Protein AF-B5XR33-F1 (afdb_monomer_lite)

Organism: Klebsiella variicola (strain 342) (NCBI:txid507522)

Sequence (149 aa):
MGYIPRFIFINSTFRSNNERHEVGLMFKDNDLNKLYVKLSRETSEDKLVWKIVLSKAISALTEANEDRIGAVYTCDYKGKKLVIYLRKYKHFFDDVEWAWTEEPQLAIVTDNYEVLWKSRYCDSTLINLYEIVSRQGSGFNDLIDDLIP

Structure (mmCIF, N/CA/C/O backbone):
data_AF-B5XR33-F1
#
_entry.id   AF-B5XR33-F1
#
loop_
_atom_site.group_PDB
_atom_site.id
_atom_site.type_symbol
_atom_site.label_atom_id
_atom_site.label_alt_id
_atom_site.label_comp_id
_atom_site.label_asym_id
_atom_site.label_entity_id
_atom_site.label_seq_id
_atom_site.pdbx_PDB_ins_code
_atom_site.Cartn_x
_atom_site.Cartn_y
_atom_site.Cartn_z
_atom_site.occupancy
_atom_site.B_iso_or_equiv
_atom_site.auth_seq_id
_atom_site.auth_comp_id
_atom_site.auth_asym_id
_atom_site.auth_atom_id
_atom_site.pdbx_PDB_model_num
ATOM 1 N N . MET A 1 1 ? -16.515 48.666 -59.827 1.00 38.91 1 MET A N 1
ATOM 2 C CA . MET A 1 1 ? -15.968 47.335 -60.181 1.00 38.91 1 MET A CA 1
ATOM 3 C C . MET A 1 1 ? -14.473 47.393 -59.911 1.00 38.91 1 MET A C 1
ATOM 5 O O . MET A 1 1 ? -13.832 48.221 -60.526 1.00 38.91 1 MET A O 1
ATOM 9 N N . GLY A 1 2 ? -13.852 46.687 -58.974 1.00 39.47 2 GLY A N 1
ATOM 10 C CA . GLY A 1 2 ? -14.292 45.693 -58.002 1.00 39.47 2 GLY A CA 1
ATOM 11 C C . GLY A 1 2 ? -13.238 45.640 -56.884 1.00 39.47 2 GLY A C 1
ATOM 12 O O . GLY A 1 2 ? -12.055 45.864 -57.132 1.00 39.47 2 GLY A O 1
ATOM 13 N N . TYR A 1 3 ? -13.691 45.411 -55.655 1.00 36.97 3 TYR A N 1
ATOM 14 C CA . TYR A 1 3 ? -12.846 45.160 -54.490 1.00 36.97 3 TYR A CA 1
ATOM 15 C C . TYR A 1 3 ? -12.217 43.763 -54.597 1.00 36.97 3 TYR A C 1
ATOM 17 O O . TYR A 1 3 ? -12.935 42.792 -54.818 1.00 36.97 3 TYR A O 1
ATOM 25 N N . ILE A 1 4 ? -10.906 43.654 -54.365 1.00 41.59 4 ILE A N 1
ATOM 26 C CA . ILE A 1 4 ? -10.245 42.394 -53.994 1.00 41.59 4 ILE A CA 1
ATOM 27 C C . ILE A 1 4 ? -9.352 42.696 -52.782 1.00 41.59 4 ILE A C 1
ATOM 29 O O . ILE A 1 4 ? -8.279 43.279 -52.953 1.00 41.59 4 ILE A O 1
ATOM 33 N N . PRO A 1 5 ? -9.757 42.354 -51.548 1.00 42.28 5 PRO A N 1
ATOM 34 C CA . PRO A 1 5 ? -8.840 42.356 -50.422 1.00 42.28 5 PRO A CA 1
ATOM 35 C C . PRO A 1 5 ? -7.940 41.115 -50.479 1.00 42.28 5 PRO A C 1
ATOM 37 O O . PRO A 1 5 ? -8.387 40.010 -50.788 1.00 42.28 5 PRO A O 1
ATOM 40 N N . ARG A 1 6 ? -6.656 41.315 -50.160 1.00 37.94 6 ARG A N 1
ATOM 41 C CA . ARG A 1 6 ? -5.666 40.254 -49.942 1.00 37.94 6 ARG A CA 1
ATOM 42 C C . ARG A 1 6 ? -6.181 39.258 -48.900 1.00 37.94 6 ARG A C 1
ATOM 44 O O . ARG A 1 6 ? -6.554 39.653 -47.798 1.00 37.94 6 ARG A O 1
ATOM 51 N N . PHE A 1 7 ? -6.125 37.975 -49.242 1.00 35.56 7 PHE A N 1
ATOM 52 C CA . PHE A 1 7 ? -6.298 36.872 -48.307 1.00 35.56 7 PHE A CA 1
ATOM 53 C C . PHE A 1 7 ? -5.247 36.963 -47.193 1.00 35.56 7 PHE A C 1
ATOM 55 O O . PHE A 1 7 ? -4.054 36.780 -47.431 1.00 35.56 7 PHE A O 1
ATOM 62 N N . ILE A 1 8 ? -5.703 37.222 -45.970 1.00 38.06 8 ILE A N 1
ATOM 63 C CA . ILE A 1 8 ? -4.999 36.795 -44.765 1.00 38.06 8 ILE A CA 1
ATOM 64 C C . ILE A 1 8 ? -5.288 35.298 -44.648 1.00 38.06 8 ILE A C 1
ATOM 66 O O . ILE A 1 8 ? -6.424 34.904 -44.387 1.00 38.06 8 ILE A O 1
ATOM 70 N N . PHE A 1 9 ? -4.279 34.456 -44.871 1.00 32.78 9 PHE A N 1
ATOM 71 C CA . PHE A 1 9 ? -4.344 33.059 -44.452 1.00 32.78 9 PHE A CA 1
ATOM 72 C C . PHE A 1 9 ? -4.312 33.031 -42.923 1.00 32.78 9 PHE A C 1
ATOM 74 O O . PHE A 1 9 ? -3.252 33.087 -42.304 1.00 32.78 9 PHE A O 1
ATOM 81 N N . ILE A 1 10 ? -5.488 32.960 -42.305 1.00 38.53 10 ILE A N 1
ATOM 82 C CA . ILE A 1 10 ? -5.599 32.446 -40.946 1.00 38.53 10 ILE A CA 1
ATOM 83 C C . ILE A 1 10 ? -5.482 30.931 -41.103 1.00 38.53 10 ILE A C 1
ATOM 85 O O . ILE A 1 10 ? -6.425 30.278 -41.544 1.00 38.53 10 ILE A O 1
ATOM 89 N N . ASN A 1 11 ? -4.309 30.376 -40.794 1.00 31.42 11 ASN A N 1
ATOM 90 C CA . ASN A 1 11 ? -4.162 28.939 -40.589 1.00 31.42 11 ASN A CA 1
ATOM 91 C C . ASN A 1 11 ? -4.978 28.566 -39.346 1.00 31.42 11 ASN A C 1
ATOM 93 O O . ASN A 1 11 ? -4.490 28.585 -38.217 1.00 31.42 11 ASN A O 1
ATOM 97 N N . SER A 1 12 ? -6.259 28.276 -39.551 1.00 46.56 12 SER A N 1
ATOM 98 C CA . SER A 1 12 ? -7.038 27.496 -38.608 1.00 46.56 12 SER A CA 1
ATOM 99 C C . SER A 1 12 ? -6.586 26.040 -38.670 1.00 46.56 12 SER A C 1
ATOM 101 O O . SER A 1 12 ? -6.182 25.548 -39.721 1.00 46.56 12 SER A O 1
ATOM 103 N N . THR A 1 13 ? -6.763 25.352 -37.545 1.00 48.19 13 THR A N 1
ATOM 104 C CA . THR A 1 13 ? -6.743 23.891 -37.368 1.00 48.19 13 THR A CA 1
ATOM 105 C C . THR A 1 13 ? -5.383 23.197 -37.302 1.00 48.19 13 THR A C 1
ATOM 107 O O . THR A 1 13 ? -4.997 22.495 -38.221 1.00 48.19 13 THR A O 1
ATOM 110 N N . PHE A 1 14 ? -4.731 23.276 -36.133 1.00 41.75 14 PHE A N 1
ATOM 111 C CA . PHE A 1 14 ? -4.048 22.118 -35.523 1.00 41.75 14 PHE A CA 1
ATOM 112 C C . PHE A 1 14 ? -3.835 22.311 -34.005 1.00 41.75 14 PHE A C 1
ATOM 114 O O . PHE A 1 14 ? -2.729 22.243 -33.484 1.00 41.75 14 PHE A O 1
ATOM 121 N N . ARG A 1 15 ? -4.902 22.614 -33.256 1.00 44.19 15 ARG A N 1
ATOM 122 C CA . ARG A 1 15 ? -4.853 22.651 -31.782 1.00 44.19 15 ARG A CA 1
ATOM 123 C C . ARG A 1 15 ? -6.246 22.373 -31.217 1.00 44.19 15 ARG A C 1
ATOM 125 O O . ARG A 1 15 ? -7.028 23.290 -31.027 1.00 44.19 15 ARG A O 1
ATOM 132 N N . SER A 1 16 ? -6.619 21.100 -31.081 1.00 44.44 16 SER A N 1
ATOM 133 C CA . SER A 1 16 ? -7.842 20.731 -30.333 1.00 44.44 16 SER A CA 1
ATOM 134 C C . SER A 1 16 ? -7.924 19.263 -29.889 1.00 44.44 16 SER A C 1
ATOM 136 O O . SER A 1 16 ? -8.833 18.944 -29.125 1.00 44.44 16 SER A O 1
ATOM 138 N N . ASN A 1 17 ? -7.031 18.362 -30.321 1.00 40.44 17 ASN A N 1
ATOM 139 C CA . ASN A 1 17 ? -7.144 16.943 -29.939 1.00 40.44 17 ASN A CA 1
ATOM 140 C C . ASN A 1 17 ? -6.206 16.491 -28.812 1.00 40.44 17 ASN A C 1
ATOM 142 O O . ASN A 1 17 ? -6.520 15.495 -28.169 1.00 40.44 17 ASN A O 1
ATOM 146 N N . ASN A 1 18 ? -5.121 17.217 -28.515 1.00 44.62 18 ASN A N 1
ATOM 147 C CA . ASN A 1 18 ? -4.209 16.817 -27.432 1.00 44.62 18 ASN A CA 1
ATOM 148 C C . ASN A 1 18 ? -4.677 17.309 -26.051 1.00 44.62 18 ASN A C 1
ATOM 150 O O . ASN A 1 18 ? -4.622 16.574 -25.072 1.00 44.62 18 ASN A O 1
ATOM 154 N N . GLU A 1 19 ? -5.262 18.508 -25.992 1.00 44.50 19 GLU A N 1
ATOM 155 C CA . GLU A 1 19 ? -5.700 19.117 -24.730 1.00 44.50 19 GLU A CA 1
ATOM 156 C C . GLU A 1 19 ? -6.875 18.355 -24.093 1.00 44.50 19 GLU A C 1
ATOM 158 O O . GLU A 1 19 ? -6.948 18.244 -22.880 1.00 44.50 19 GLU A O 1
ATOM 163 N N . ARG A 1 20 ? -7.777 17.742 -24.875 1.00 46.94 20 ARG A N 1
ATOM 164 C CA . ARG A 1 20 ? -8.912 16.982 -24.305 1.00 46.94 20 ARG A CA 1
ATOM 165 C C . ARG A 1 20 ? -8.501 15.637 -23.697 1.00 46.94 20 ARG A C 1
ATOM 167 O O . ARG A 1 20 ? -9.152 15.183 -22.758 1.00 46.94 20 ARG A O 1
ATOM 174 N N . HIS A 1 21 ? -7.440 15.011 -24.210 1.00 46.38 21 HIS A N 1
ATOM 175 C CA . HIS A 1 21 ? -6.899 13.766 -23.657 1.00 46.38 21 HIS A CA 1
ATOM 176 C C . HIS A 1 21 ? -6.085 14.019 -22.385 1.00 46.38 21 HIS A C 1
ATOM 178 O O . HIS A 1 21 ? -6.267 13.297 -21.406 1.00 46.38 21 HIS A O 1
ATOM 184 N N . GLU A 1 22 ? -5.261 15.069 -22.368 1.00 46.03 22 GLU A N 1
ATOM 185 C CA . GLU A 1 22 ? -4.514 15.487 -21.176 1.00 46.03 22 GLU A CA 1
ATOM 186 C C . GLU A 1 22 ? -5.453 15.961 -20.067 1.00 46.03 22 GLU A C 1
ATOM 188 O O . GLU A 1 22 ? -5.346 15.499 -18.938 1.00 46.03 22 GLU A O 1
ATOM 193 N N . VAL A 1 23 ? -6.451 16.787 -20.389 1.00 49.53 23 VAL A N 1
ATOM 194 C CA . VAL A 1 23 ? -7.435 17.276 -19.415 1.00 49.53 23 VAL A CA 1
ATOM 195 C C . VAL A 1 23 ? -8.267 16.122 -18.831 1.00 49.53 23 VAL A C 1
ATOM 197 O O . VAL A 1 23 ? -8.519 16.094 -17.629 1.00 49.53 23 VAL A O 1
ATOM 200 N N . GLY A 1 24 ? -8.636 15.116 -19.634 1.00 43.09 24 GLY A N 1
ATOM 201 C CA . GLY A 1 24 ? -9.353 13.923 -19.163 1.00 43.09 24 GLY A CA 1
ATOM 202 C C . GLY A 1 24 ? -8.534 12.990 -18.256 1.00 43.09 24 GLY A C 1
ATOM 203 O O . GLY A 1 24 ? -9.106 12.351 -17.370 1.00 43.09 24 GLY A O 1
ATOM 204 N N . LEU A 1 25 ? -7.212 12.918 -18.447 1.00 51.59 25 LEU A N 1
ATOM 205 C CA . LEU A 1 25 ? -6.289 12.221 -17.540 1.00 51.59 25 LEU A CA 1
ATOM 206 C C . LEU A 1 25 ? -6.076 13.033 -16.252 1.00 51.59 25 LEU A C 1
ATOM 208 O O . LEU A 1 25 ? -6.243 12.502 -15.158 1.00 51.59 25 LEU A O 1
ATOM 212 N N . MET A 1 26 ? -5.886 14.347 -16.384 1.00 46.78 26 MET A N 1
ATOM 213 C CA . MET A 1 26 ? -5.680 15.286 -15.278 1.00 46.78 26 MET A CA 1
ATOM 214 C C . MET A 1 26 ? -6.890 15.372 -14.324 1.00 46.78 26 MET A C 1
ATOM 216 O O . MET A 1 26 ? -6.718 15.528 -13.114 1.00 46.78 26 MET A O 1
ATOM 220 N N . PHE A 1 27 ? -8.121 15.211 -14.833 1.00 44.94 27 PHE A N 1
ATOM 221 C CA . PHE A 1 27 ? -9.326 15.100 -13.997 1.00 44.94 27 PHE A CA 1
ATOM 222 C C . PHE A 1 27 ? -9.362 13.802 -13.169 1.00 44.94 27 PHE A C 1
ATOM 224 O O . PHE A 1 27 ? -9.789 13.837 -12.017 1.00 44.94 27 PHE A O 1
ATOM 231 N N . LYS A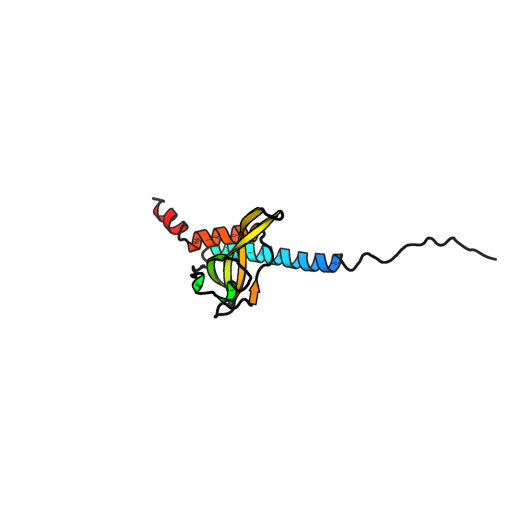 1 28 ? -8.874 12.674 -13.708 1.00 56.28 28 LYS A N 1
ATOM 232 C CA . LYS A 1 28 ? -8.808 11.391 -12.981 1.00 56.28 28 LYS A CA 1
ATOM 233 C C . LYS A 1 28 ? -7.669 11.340 -11.967 1.00 56.28 28 LYS A C 1
ATOM 235 O O . LYS A 1 28 ? -7.858 10.758 -10.903 1.00 56.28 28 LYS A O 1
ATOM 240 N N . ASP A 1 29 ? -6.535 11.973 -12.253 1.00 57.47 29 ASP A N 1
ATOM 241 C CA . ASP A 1 29 ? -5.392 12.010 -11.333 1.00 57.47 29 ASP A CA 1
ATOM 242 C C . ASP A 1 29 ? -5.720 12.805 -10.059 1.00 57.47 29 ASP A C 1
ATOM 244 O O . ASP A 1 29 ? -5.376 12.397 -8.949 1.00 57.47 29 ASP A O 1
ATOM 248 N N . ASN A 1 30 ? -6.489 13.893 -10.181 1.00 65.56 30 ASN A N 1
ATOM 249 C CA . ASN A 1 30 ? -6.963 14.645 -9.017 1.00 65.56 30 ASN A CA 1
ATOM 250 C C . ASN A 1 30 ? -7.967 13.837 -8.170 1.00 65.56 30 ASN A C 1
ATOM 252 O O . ASN A 1 30 ? -7.969 13.917 -6.942 1.00 65.56 30 ASN A O 1
ATOM 256 N N . ASP A 1 31 ? -8.809 13.021 -8.805 1.00 79.75 31 ASP A N 1
ATOM 257 C CA . ASP A 1 31 ? -9.761 12.165 -8.093 1.00 79.75 31 ASP A CA 1
ATOM 258 C C . ASP A 1 31 ? -9.090 10.944 -7.440 1.00 79.75 31 ASP A C 1
ATOM 260 O O . ASP A 1 31 ? -9.507 10.525 -6.357 1.00 79.75 31 ASP A O 1
ATOM 264 N N . LEU A 1 32 ? -8.005 10.429 -8.028 1.00 80.94 32 LEU A N 1
ATOM 265 C CA . LEU A 1 32 ? -7.138 9.425 -7.402 1.00 80.94 32 LEU A CA 1
ATOM 266 C C . LEU A 1 32 ? -6.400 9.990 -6.187 1.00 80.94 32 LEU A C 1
ATOM 268 O O . LEU A 1 32 ? -6.421 9.368 -5.128 1.00 80.94 32 LEU A O 1
ATOM 272 N N . ASN A 1 33 ? -5.849 11.200 -6.285 1.00 83.25 33 ASN A N 1
ATOM 273 C CA . ASN A 1 33 ? -5.231 11.866 -5.138 1.00 83.25 33 ASN A CA 1
ATOM 274 C C . ASN A 1 33 ? -6.224 12.054 -3.985 1.00 83.25 33 ASN A C 1
ATOM 276 O O . ASN A 1 33 ? -5.907 11.753 -2.835 1.00 83.25 33 ASN A O 1
ATOM 280 N N . LYS A 1 34 ? -7.465 12.470 -4.274 1.00 85.62 34 LYS A N 1
ATOM 281 C CA . LYS A 1 34 ? -8.525 12.549 -3.252 1.00 85.62 34 LYS A CA 1
ATOM 282 C C . LYS A 1 34 ? -8.824 11.189 -2.625 1.00 85.62 34 LYS A C 1
ATOM 284 O O . LYS A 1 34 ? -9.080 11.127 -1.422 1.00 85.62 34 LYS A O 1
ATOM 289 N N . LEU A 1 35 ? -8.810 10.115 -3.417 1.00 85.25 35 LEU A N 1
ATOM 290 C CA . LEU A 1 35 ? -8.981 8.758 -2.904 1.00 85.25 35 LEU A CA 1
ATOM 291 C C . LEU A 1 35 ? -7.836 8.389 -1.955 1.00 85.25 35 LEU A C 1
ATOM 293 O O . LEU A 1 35 ? -8.115 7.941 -0.848 1.00 85.25 35 LEU A O 1
ATOM 297 N N . TYR A 1 36 ? -6.581 8.625 -2.341 1.00 88.00 36 TYR A N 1
ATOM 298 C CA . TYR A 1 36 ? -5.421 8.327 -1.499 1.00 88.00 36 TYR A CA 1
ATOM 299 C C . TYR A 1 36 ? -5.450 9.117 -0.192 1.00 88.00 36 TYR A C 1
ATOM 301 O O . TYR A 1 36 ? -5.375 8.507 0.868 1.00 88.00 36 TYR A O 1
ATOM 309 N N . VAL A 1 37 ? -5.682 10.435 -0.240 1.00 87.25 37 VAL A N 1
ATOM 310 C CA . VAL A 1 37 ? -5.819 11.272 0.968 1.00 87.25 37 VAL A CA 1
ATOM 311 C C . VAL A 1 37 ? -6.922 10.744 1.883 1.00 87.25 37 VAL A C 1
ATOM 313 O O . VAL A 1 37 ? -6.761 10.693 3.104 1.00 87.25 37 VAL A O 1
ATOM 316 N N . LYS A 1 38 ? -8.055 10.333 1.308 1.00 89.25 38 LYS A N 1
ATOM 317 C CA . LYS A 1 38 ? -9.167 9.791 2.084 1.00 89.25 38 LYS A CA 1
ATOM 318 C C . LYS A 1 38 ? -8.815 8.457 2.740 1.00 89.25 38 LYS A C 1
ATOM 320 O O . LYS A 1 38 ? -9.098 8.296 3.924 1.00 89.25 38 LYS A O 1
ATOM 325 N N . LEU A 1 39 ? -8.190 7.540 2.002 1.00 87.81 39 LEU A N 1
ATOM 326 C CA . LEU A 1 39 ? -7.721 6.261 2.537 1.00 87.81 39 LEU A CA 1
ATOM 327 C C . LEU A 1 39 ? -6.675 6.479 3.632 1.00 87.81 39 LEU A C 1
ATOM 329 O O . LEU A 1 39 ? -6.764 5.840 4.673 1.00 87.81 39 LEU A O 1
ATOM 333 N N . SER A 1 40 ? -5.743 7.419 3.447 1.00 87.62 40 SER A N 1
ATOM 334 C CA . SER A 1 40 ? -4.744 7.788 4.454 1.00 87.62 40 SER A CA 1
ATOM 335 C C . SER A 1 40 ? -5.413 8.251 5.741 1.00 87.62 40 SER A C 1
ATOM 337 O O . SER A 1 40 ? -5.080 7.746 6.807 1.00 87.62 40 SER A O 1
ATOM 339 N N . ARG A 1 41 ? -6.400 9.153 5.642 1.00 87.81 41 ARG A N 1
ATOM 340 C CA . ARG A 1 41 ? -7.134 9.659 6.808 1.00 87.81 41 ARG A CA 1
ATOM 341 C C . ARG A 1 41 ? -7.928 8.559 7.510 1.00 87.81 41 ARG A C 1
ATOM 343 O O . ARG A 1 41 ? -7.888 8.452 8.727 1.00 87.81 41 ARG A O 1
ATOM 350 N N . GLU A 1 42 ? -8.649 7.736 6.754 1.00 87.56 42 GLU A N 1
ATOM 351 C CA . GLU A 1 42 ? -9.433 6.632 7.323 1.00 87.56 42 GLU A CA 1
ATOM 352 C C . GLU A 1 42 ? -8.532 5.548 7.939 1.00 87.56 42 GLU A C 1
ATOM 354 O O . GLU A 1 42 ? -8.924 4.935 8.928 1.00 87.56 42 GLU A O 1
ATOM 359 N N . THR A 1 43 ? -7.316 5.359 7.417 1.00 86.88 43 THR A N 1
ATOM 360 C CA . THR A 1 43 ? -6.303 4.468 8.005 1.00 86.88 43 THR A CA 1
ATOM 361 C C . THR A 1 43 ? -5.722 5.057 9.288 1.00 86.88 43 THR A C 1
ATOM 363 O O . THR A 1 43 ? -5.628 4.352 10.280 1.00 86.88 43 THR A O 1
ATOM 366 N N . SER A 1 44 ? -5.389 6.353 9.310 1.00 82.75 44 SER A N 1
ATOM 367 C CA . SER A 1 44 ? -4.871 7.017 10.518 1.00 82.75 44 SER A CA 1
ATOM 368 C C . SER A 1 44 ? -5.903 7.153 11.640 1.00 82.75 44 SER A C 1
ATOM 370 O O . SER A 1 44 ? -5.533 7.334 12.789 1.00 82.75 44 SER A O 1
ATOM 372 N N . GLU A 1 45 ? -7.195 7.123 11.301 1.00 84.75 45 GLU A N 1
ATOM 373 C CA . GLU A 1 45 ? -8.310 7.130 12.259 1.00 84.75 45 GLU A CA 1
ATOM 374 C C . GLU A 1 45 ? -8.738 5.703 12.670 1.00 84.75 45 GLU A C 1
ATOM 376 O O . GLU A 1 45 ? -9.813 5.544 13.246 1.00 84.75 45 GLU A O 1
ATOM 381 N N . ASP A 1 46 ? -7.974 4.668 12.292 1.00 79.94 46 ASP A N 1
ATOM 382 C CA . ASP A 1 46 ? -8.256 3.239 12.522 1.00 79.94 46 ASP A CA 1
ATOM 383 C C . ASP A 1 46 ? -9.634 2.753 12.029 1.00 79.94 46 ASP A C 1
ATOM 385 O O . ASP A 1 46 ? -10.126 1.685 12.394 1.00 79.94 46 ASP A O 1
ATOM 389 N N . LYS A 1 47 ? -10.263 3.511 11.123 1.00 84.00 47 LYS A N 1
ATOM 390 C CA . LYS A 1 47 ? -11.508 3.121 10.439 1.00 84.00 47 LYS A CA 1
ATOM 391 C C . LYS A 1 47 ? -11.247 2.117 9.326 1.00 84.00 47 LYS A C 1
ATOM 393 O O . LYS A 1 47 ? -12.143 1.357 8.959 1.00 84.00 47 LYS A O 1
ATOM 398 N N . LEU A 1 48 ? -10.039 2.146 8.767 1.00 85.75 48 LEU A N 1
ATOM 399 C CA . LEU A 1 48 ? -9.564 1.219 7.756 1.00 85.75 48 LEU A CA 1
ATOM 400 C C . LEU A 1 48 ? -8.387 0.428 8.327 1.00 85.75 48 LEU A C 1
ATOM 402 O O . LEU A 1 48 ? -7.328 0.992 8.591 1.00 85.75 48 LEU A O 1
ATOM 406 N N . VAL A 1 49 ? -8.588 -0.876 8.509 1.00 83.69 49 VAL A N 1
ATOM 407 C CA . VAL A 1 49 ? -7.569 -1.778 9.054 1.00 83.69 49 VAL A CA 1
ATOM 408 C C . VAL A 1 49 ? -6.921 -2.548 7.916 1.00 83.69 49 VAL A C 1
ATOM 410 O O . VAL A 1 49 ? -7.596 -3.268 7.173 1.00 83.69 49 VAL A O 1
ATOM 413 N N . TRP A 1 50 ? -5.604 -2.417 7.803 1.00 86.62 50 TRP A N 1
ATOM 414 C CA . TRP A 1 50 ? -4.813 -3.136 6.814 1.00 86.62 50 TRP A CA 1
ATOM 415 C C . TRP A 1 50 ? -4.192 -4.391 7.416 1.00 86.62 50 TRP A C 1
ATOM 417 O O . TRP A 1 50 ? -3.618 -4.375 8.500 1.00 86.62 50 TRP A O 1
ATOM 427 N N . LYS A 1 51 ? -4.295 -5.501 6.689 1.00 85.50 51 LYS A N 1
ATOM 428 C CA . LYS A 1 51 ? -3.734 -6.798 7.071 1.00 85.50 51 LYS A CA 1
ATOM 429 C C . LYS A 1 51 ? -2.522 -7.104 6.210 1.00 85.50 51 LYS A C 1
ATOM 431 O O . LYS A 1 51 ? -2.586 -6.959 4.990 1.00 85.50 51 LYS A O 1
ATOM 436 N N . ILE A 1 52 ? -1.443 -7.577 6.827 1.00 83.19 52 ILE A N 1
ATOM 437 C CA . ILE A 1 52 ? -0.285 -8.080 6.086 1.00 83.19 52 ILE A CA 1
ATOM 438 C C . ILE A 1 52 ? -0.677 -9.379 5.379 1.00 83.19 52 ILE A C 1
ATOM 440 O O . ILE A 1 52 ? -1.201 -10.306 5.997 1.00 83.19 52 ILE A O 1
ATOM 444 N N . VAL A 1 53 ? -0.377 -9.459 4.086 1.00 78.62 53 VAL A N 1
ATOM 445 C CA . VAL A 1 53 ? -0.468 -10.689 3.301 1.00 78.62 53 VAL A CA 1
ATOM 446 C C . VAL A 1 53 ? 0.934 -11.074 2.857 1.00 78.62 53 VAL A C 1
ATOM 448 O O . VAL A 1 53 ? 1.709 -10.247 2.381 1.00 78.62 53 VAL A O 1
ATOM 451 N N . LEU A 1 54 ? 1.281 -12.350 3.013 1.00 66.94 54 LEU A N 1
ATOM 452 C CA . LEU A 1 54 ? 2.555 -12.858 2.517 1.00 66.94 54 LEU A CA 1
ATOM 453 C C . LEU A 1 54 ? 2.561 -12.789 0.989 1.00 66.94 54 LEU A C 1
ATOM 455 O O . LEU A 1 54 ? 1.648 -13.300 0.346 1.00 66.94 54 LEU A O 1
ATOM 459 N N . SER A 1 55 ? 3.619 -12.227 0.405 1.00 62.53 55 SER A N 1
ATOM 460 C CA . SER A 1 55 ? 3.763 -12.061 -1.050 1.00 62.53 55 SER A CA 1
ATOM 461 C C . SER A 1 55 ? 3.571 -13.367 -1.837 1.00 62.53 55 SER A C 1
ATOM 463 O O . SER A 1 55 ? 3.002 -13.355 -2.923 1.00 62.53 55 SER A O 1
ATOM 465 N N . LYS A 1 56 ? 3.939 -14.519 -1.255 1.00 59.81 56 LYS A N 1
ATOM 466 C CA . LYS A 1 56 ? 3.696 -15.856 -1.835 1.00 59.81 56 LYS A CA 1
ATOM 467 C C . LYS A 1 56 ? 2.218 -16.194 -2.050 1.00 59.81 56 LYS A C 1
ATOM 469 O O . LYS A 1 56 ? 1.920 -17.026 -2.898 1.00 59.81 56 LYS A O 1
ATOM 474 N N . ALA A 1 57 ? 1.311 -15.597 -1.281 1.00 56.72 57 ALA A N 1
ATOM 475 C CA . ALA A 1 57 ? -0.123 -15.838 -1.405 1.00 56.72 57 ALA A CA 1
ATOM 476 C C . ALA A 1 57 ? -0.742 -15.104 -2.605 1.00 56.72 57 ALA A C 1
ATOM 478 O O . ALA A 1 57 ? -1.878 -15.396 -2.963 1.00 56.72 57 ALA A O 1
ATOM 479 N N . ILE A 1 58 ? -0.012 -14.172 -3.233 1.00 64.00 58 ILE A N 1
ATOM 480 C CA . ILE A 1 58 ? -0.534 -13.332 -4.308 1.00 64.00 58 ILE A CA 1
ATOM 481 C C . ILE A 1 58 ? 0.325 -13.481 -5.571 1.00 64.00 58 ILE A C 1
ATOM 483 O O . ILE A 1 58 ? 0.991 -12.555 -6.036 1.00 64.00 58 ILE A O 1
ATOM 487 N N . SER A 1 59 ? 0.300 -14.683 -6.147 1.00 61.59 59 SER A N 1
ATOM 488 C CA . SER A 1 59 ? 0.991 -14.991 -7.406 1.00 61.59 59 SER A CA 1
ATOM 489 C C . SER A 1 59 ? 0.554 -14.072 -8.554 1.00 61.59 59 SER A C 1
ATOM 491 O O . SER A 1 59 ? 1.402 -13.617 -9.318 1.00 61.59 59 SER A O 1
ATOM 493 N N . ALA A 1 60 ? -0.733 -13.715 -8.616 1.00 61.56 60 ALA A N 1
ATOM 494 C CA . ALA A 1 60 ? -1.314 -12.867 -9.661 1.00 61.56 60 ALA A CA 1
ATOM 495 C C . ALA A 1 60 ? -0.766 -11.424 -9.700 1.00 61.56 60 ALA A C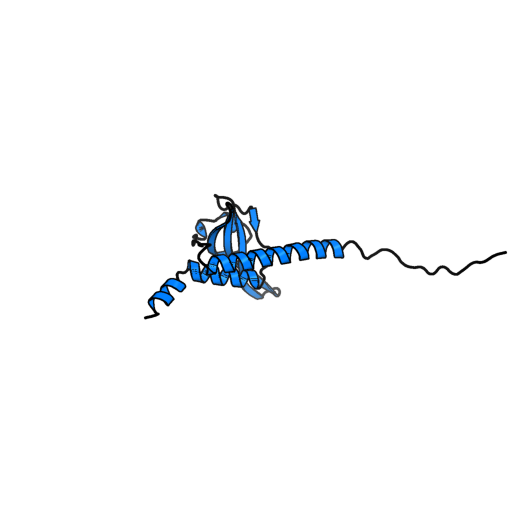 1
ATOM 497 O O . ALA A 1 60 ? -0.849 -10.764 -10.733 1.00 61.56 60 ALA A O 1
ATOM 498 N N . LEU A 1 61 ? -0.171 -10.915 -8.612 1.00 59.12 61 LEU A N 1
ATOM 499 C CA . LEU A 1 61 ? 0.501 -9.608 -8.644 1.00 59.12 61 LEU A CA 1
ATOM 500 C C . LEU A 1 61 ? 1.891 -9.674 -9.302 1.00 59.12 61 LEU A C 1
ATOM 502 O O . LEU A 1 61 ? 2.423 -8.638 -9.695 1.00 59.12 61 LEU A O 1
ATOM 506 N N . THR A 1 62 ? 2.477 -10.870 -9.430 1.00 58.44 62 THR A N 1
ATOM 507 C CA . THR A 1 62 ? 3.899 -11.087 -9.769 1.00 58.44 62 THR A CA 1
ATOM 508 C C . THR A 1 62 ? 4.120 -11.400 -11.258 1.00 58.44 62 THR A C 1
ATOM 510 O O . THR A 1 62 ? 5.231 -11.710 -11.671 1.00 58.44 62 THR A O 1
ATOM 513 N N . GLU A 1 63 ? 3.076 -11.338 -12.090 1.00 53.72 63 GLU A N 1
ATOM 514 C CA . GLU A 1 63 ? 3.108 -11.835 -13.478 1.00 53.72 63 GLU A CA 1
ATOM 515 C C . GLU A 1 63 ? 3.916 -10.982 -14.476 1.00 53.72 63 GLU A C 1
ATOM 517 O O . GLU A 1 63 ? 4.081 -11.379 -15.628 1.00 53.72 63 GLU A O 1
ATOM 522 N N . ALA A 1 64 ? 4.470 -9.837 -14.069 1.00 47.16 64 ALA A N 1
ATOM 523 C CA . ALA A 1 64 ? 5.289 -9.003 -14.945 1.00 47.16 64 ALA A CA 1
ATOM 524 C C . ALA A 1 64 ? 6.785 -9.137 -14.603 1.00 47.16 64 ALA A C 1
ATOM 526 O O . ALA A 1 64 ? 7.221 -8.684 -13.553 1.00 47.16 64 ALA A O 1
ATOM 527 N N . ASN A 1 65 ? 7.538 -9.781 -15.504 1.00 49.28 65 ASN A N 1
ATOM 528 C CA . ASN A 1 65 ? 9.001 -9.749 -15.687 1.00 49.28 65 ASN A CA 1
ATOM 529 C C . ASN A 1 65 ? 9.848 -9.202 -14.523 1.00 49.28 65 ASN A C 1
ATOM 531 O O . ASN A 1 65 ? 9.924 -7.996 -14.332 1.00 49.28 65 ASN A O 1
ATOM 535 N N . GLU A 1 66 ? 10.576 -10.087 -13.836 1.00 55.47 66 GLU A N 1
ATOM 536 C CA . GLU A 1 66 ? 11.639 -9.783 -12.851 1.00 55.47 66 GLU A CA 1
ATOM 537 C C . GLU A 1 66 ? 11.276 -8.877 -11.657 1.00 55.47 66 GLU A C 1
ATOM 539 O O . GLU A 1 66 ? 12.112 -8.693 -10.764 1.00 55.47 66 GLU A O 1
ATOM 544 N N . ASP A 1 67 ? 10.052 -8.360 -11.590 1.00 61.16 67 ASP A N 1
ATOM 545 C CA . ASP A 1 67 ? 9.599 -7.516 -10.499 1.00 61.16 67 ASP A CA 1
ATOM 546 C C . ASP A 1 67 ? 9.468 -8.342 -9.219 1.00 61.16 67 ASP A C 1
ATOM 548 O O . ASP A 1 67 ? 8.844 -9.408 -9.178 1.00 61.16 67 ASP A O 1
ATOM 552 N N . ARG A 1 68 ? 10.050 -7.836 -8.132 1.00 67.81 68 ARG A N 1
ATOM 553 C CA . ARG A 1 68 ? 9.875 -8.422 -6.801 1.00 67.81 68 ARG A CA 1
ATOM 554 C C . ARG A 1 68 ? 8.854 -7.610 -6.034 1.00 67.81 68 ARG A C 1
ATOM 556 O O . ARG A 1 68 ? 8.945 -6.389 -5.973 1.00 67.81 68 ARG A O 1
ATOM 563 N N . ILE A 1 69 ? 7.918 -8.292 -5.392 1.00 70.75 69 ILE A N 1
ATOM 564 C CA . ILE A 1 69 ? 6.938 -7.648 -4.522 1.00 70.75 69 ILE A CA 1
ATOM 565 C C . ILE A 1 69 ? 7.447 -7.707 -3.084 1.00 70.75 69 ILE A C 1
ATOM 567 O O . ILE A 1 69 ? 7.805 -8.776 -2.584 1.00 70.75 69 ILE A O 1
ATOM 571 N N . GLY A 1 70 ? 7.520 -6.539 -2.449 1.00 71.69 70 GLY A N 1
ATOM 572 C CA . GLY A 1 70 ? 7.873 -6.365 -1.046 1.00 71.69 70 GLY A CA 1
ATOM 573 C C . GLY A 1 70 ? 6.712 -6.689 -0.105 1.00 71.69 70 GLY A C 1
ATOM 574 O O . GLY A 1 70 ? 5.948 -7.627 -0.333 1.00 71.69 70 GLY A O 1
ATOM 575 N N . ALA A 1 71 ? 6.591 -5.918 0.976 1.00 78.00 71 ALA A N 1
ATOM 576 C CA . ALA A 1 71 ? 5.466 -6.045 1.893 1.00 78.00 71 ALA A CA 1
ATOM 577 C C . ALA A 1 71 ? 4.148 -5.778 1.152 1.00 78.00 71 ALA A C 1
ATOM 579 O O . ALA A 1 71 ? 4.054 -4.831 0.367 1.00 78.00 71 ALA A O 1
ATOM 580 N N . VAL A 1 72 ? 3.154 -6.634 1.396 1.00 84.19 72 VAL A N 1
ATOM 581 C CA . VAL A 1 72 ? 1.817 -6.511 0.819 1.00 84.19 72 VAL A CA 1
ATOM 582 C C . VAL A 1 72 ? 0.815 -6.336 1.943 1.00 84.19 72 VAL A C 1
ATOM 584 O O . VAL A 1 72 ? 0.772 -7.134 2.879 1.00 84.19 72 VAL A O 1
ATOM 587 N N . TYR A 1 73 ? -0.012 -5.309 1.824 1.00 88.62 73 TYR A N 1
ATOM 588 C CA . TYR A 1 73 ? -1.071 -4.999 2.768 1.00 88.62 73 TYR A CA 1
ATOM 589 C C . TYR A 1 73 ? -2.409 -5.029 2.042 1.00 88.62 73 TYR A C 1
ATOM 591 O O . TYR A 1 73 ? -2.525 -4.517 0.931 1.00 88.62 73 TYR A O 1
ATOM 599 N N . THR A 1 74 ? -3.432 -5.613 2.658 1.00 89.69 74 THR A N 1
ATOM 600 C CA . THR A 1 74 ? -4.782 -5.694 2.094 1.00 89.69 74 THR A CA 1
ATOM 601 C C . THR A 1 74 ? -5.822 -5.153 3.059 1.00 89.69 74 THR A C 1
ATOM 603 O O . THR A 1 74 ? -5.688 -5.309 4.272 1.00 89.69 74 THR A O 1
ATOM 606 N N . CYS A 1 75 ? -6.877 -4.549 2.529 1.00 89.81 75 CYS A N 1
ATOM 607 C CA . CYS A 1 75 ? -8.039 -4.145 3.307 1.00 89.81 75 CYS A CA 1
ATOM 608 C C . CYS A 1 75 ? -9.316 -4.260 2.469 1.00 89.81 75 CYS A C 1
ATOM 610 O O . CYS A 1 75 ? -9.279 -4.264 1.236 1.00 89.81 75 CYS A O 1
ATOM 612 N N . ASP A 1 76 ? -10.455 -4.331 3.148 1.00 88.62 76 ASP A N 1
ATOM 613 C CA . ASP A 1 76 ? -11.767 -4.295 2.513 1.00 88.62 76 ASP A CA 1
ATOM 614 C C . ASP A 1 76 ? -12.334 -2.878 2.602 1.00 88.62 76 ASP A C 1
ATOM 616 O O . ASP A 1 76 ? -12.638 -2.370 3.681 1.00 88.62 76 ASP A O 1
ATOM 620 N N . TYR A 1 77 ? -12.503 -2.232 1.450 1.00 87.00 77 TYR A N 1
ATOM 621 C CA . TYR A 1 77 ? -13.057 -0.891 1.342 1.00 87.00 77 TYR A CA 1
ATOM 622 C C . TYR A 1 77 ? -14.347 -0.894 0.531 1.00 87.00 77 TYR A C 1
ATOM 624 O O . TYR A 1 77 ? -14.339 -1.135 -0.675 1.00 87.00 77 TYR A O 1
ATOM 632 N N . LYS A 1 78 ? -15.483 -0.598 1.178 1.00 85.62 78 LYS A N 1
ATOM 633 C CA . LYS A 1 78 ? -16.806 -0.503 0.523 1.00 85.62 78 LYS A CA 1
ATOM 634 C C . LYS A 1 78 ? -17.158 -1.724 -0.350 1.00 85.62 78 LYS A C 1
ATOM 636 O O . LYS A 1 78 ? -17.697 -1.576 -1.446 1.00 85.62 78 LYS A O 1
ATOM 641 N N . GLY A 1 79 ? -16.830 -2.929 0.119 1.00 83.81 79 GLY A N 1
ATOM 642 C CA . GLY A 1 79 ? -17.062 -4.176 -0.622 1.00 83.81 79 GLY A CA 1
ATOM 643 C C . GLY A 1 79 ? -16.096 -4.409 -1.790 1.00 83.81 79 GLY A C 1
ATOM 644 O O . GLY A 1 79 ? -16.394 -5.201 -2.682 1.00 83.81 79 GLY A O 1
ATOM 645 N N . LYS A 1 80 ? -14.963 -3.699 -1.824 1.00 89.12 80 LYS A N 1
ATOM 646 C CA . LYS A 1 80 ? -13.845 -3.934 -2.741 1.00 89.12 80 LYS A CA 1
ATOM 647 C C . LYS A 1 80 ? -12.599 -4.271 -1.939 1.00 89.12 80 LYS A C 1
ATOM 649 O O . LYS A 1 80 ? -12.275 -3.560 -0.992 1.00 89.12 80 LYS A O 1
ATOM 654 N N . LYS A 1 81 ? -11.881 -5.308 -2.359 1.00 89.25 81 LYS A N 1
ATOM 655 C CA . LYS A 1 81 ? -10.600 -5.663 -1.762 1.00 89.25 81 LYS A CA 1
ATOM 656 C C . LYS A 1 81 ? -9.510 -4.786 -2.368 1.00 89.25 81 LYS A C 1
ATOM 658 O O . LYS A 1 81 ? -9.263 -4.821 -3.575 1.00 89.25 81 LYS A O 1
ATOM 663 N N . LEU A 1 82 ? -8.905 -3.955 -1.532 1.00 90.44 82 LEU A N 1
ATOM 664 C CA . LEU A 1 82 ? -7.755 -3.136 -1.882 1.00 90.44 82 LEU A CA 1
ATOM 665 C C . LEU A 1 82 ? -6.483 -3.843 -1.433 1.00 90.44 82 LEU A C 1
ATOM 667 O O . LEU A 1 82 ? -6.451 -4.528 -0.407 1.00 90.44 82 LEU A O 1
ATOM 671 N N . VAL A 1 83 ? -5.429 -3.663 -2.213 1.00 89.62 83 VAL A N 1
ATOM 672 C CA . VAL A 1 83 ? -4.093 -4.157 -1.911 1.00 89.62 83 VAL A CA 1
ATOM 673 C C . VAL A 1 83 ? -3.095 -3.057 -2.216 1.00 89.62 83 VAL A C 1
ATOM 675 O O . VAL A 1 83 ? -3.143 -2.467 -3.288 1.00 89.62 83 VAL A O 1
ATOM 678 N N . ILE A 1 84 ? -2.182 -2.786 -1.293 1.00 89.19 84 ILE A N 1
ATOM 679 C CA . ILE A 1 84 ? -1.046 -1.896 -1.517 1.00 89.19 84 ILE A CA 1
ATOM 680 C C . ILE A 1 84 ? 0.248 -2.665 -1.267 1.00 89.19 84 ILE A C 1
ATOM 682 O O . ILE A 1 84 ? 0.345 -3.446 -0.319 1.00 89.19 84 ILE A O 1
ATOM 686 N N . TYR A 1 85 ? 1.225 -2.493 -2.149 1.00 87.19 85 TYR A N 1
ATOM 687 C CA . TYR A 1 85 ? 2.484 -3.227 -2.088 1.00 87.19 85 TYR A CA 1
ATOM 688 C C . TYR A 1 85 ? 3.647 -2.409 -2.633 1.00 87.19 85 TYR A C 1
ATOM 690 O O . TYR A 1 85 ? 3.451 -1.523 -3.459 1.00 87.19 85 TYR A O 1
ATOM 698 N N . LEU A 1 86 ? 4.866 -2.740 -2.203 1.00 84.81 86 LEU A N 1
ATOM 699 C CA . LEU A 1 86 ? 6.083 -2.217 -2.826 1.00 84.81 86 LEU A CA 1
ATOM 700 C C . LEU A 1 86 ? 6.464 -3.064 -4.032 1.00 84.81 86 LEU A C 1
ATOM 702 O O . LEU A 1 86 ? 6.758 -4.254 -3.898 1.00 84.81 86 LEU A O 1
ATOM 706 N N . ARG A 1 87 ? 6.499 -2.444 -5.206 1.00 84.25 87 ARG A N 1
ATOM 707 C CA . ARG A 1 87 ? 7.062 -3.025 -6.420 1.00 84.25 87 ARG A CA 1
ATOM 708 C C . ARG A 1 87 ? 8.546 -2.687 -6.480 1.00 84.25 87 ARG A C 1
ATOM 710 O O . ARG A 1 87 ? 8.899 -1.515 -6.527 1.00 84.25 87 ARG A O 1
ATOM 717 N N . LYS A 1 88 ? 9.407 -3.703 -6.520 1.00 81.12 88 LYS A N 1
ATOM 718 C CA . LYS A 1 88 ? 10.842 -3.548 -6.769 1.00 81.12 88 LYS A CA 1
ATOM 719 C C . LYS A 1 88 ? 11.141 -3.911 -8.212 1.00 81.12 88 LYS A C 1
ATOM 721 O O . LYS A 1 88 ? 10.933 -5.060 -8.599 1.00 81.12 88 LYS A O 1
ATOM 726 N N . TYR A 1 89 ? 11.649 -2.958 -8.976 1.00 77.38 89 TYR A N 1
ATOM 727 C CA . TYR A 1 89 ? 12.012 -3.143 -10.376 1.00 77.38 89 TYR A CA 1
ATOM 728 C C . TYR A 1 89 ? 13.419 -2.606 -10.633 1.00 77.38 89 TYR A C 1
ATOM 730 O O . TYR A 1 89 ? 13.954 -1.814 -9.855 1.00 77.38 89 TYR A O 1
ATOM 738 N N . LYS A 1 90 ? 14.046 -3.070 -11.715 1.00 77.56 90 LYS A N 1
ATOM 739 C CA . LYS A 1 90 ? 15.347 -2.552 -12.142 1.00 77.56 90 LYS A CA 1
ATOM 740 C C . LYS A 1 90 ? 15.132 -1.279 -12.947 1.00 77.56 90 LYS A C 1
ATOM 742 O O . LYS A 1 90 ? 14.474 -1.310 -13.986 1.00 77.56 90 LYS A O 1
ATOM 747 N N . HIS A 1 91 ? 15.691 -0.177 -12.470 1.00 72.56 91 HIS A N 1
ATOM 748 C CA . HIS A 1 91 ? 15.760 1.066 -13.220 1.00 72.56 91 HIS A CA 1
ATOM 749 C C . HIS A 1 91 ? 17.147 1.176 -13.857 1.00 72.56 91 HIS A C 1
ATOM 751 O O . HIS A 1 91 ? 18.152 1.208 -13.145 1.00 72.56 91 HIS A O 1
ATOM 757 N N . PHE A 1 92 ? 17.196 1.189 -15.188 1.00 71.25 92 PHE A N 1
ATOM 758 C CA . PHE A 1 92 ? 18.426 1.341 -15.963 1.00 71.25 92 PHE A CA 1
ATOM 759 C C . PHE A 1 92 ? 18.693 2.832 -16.173 1.00 71.25 92 PHE A C 1
ATOM 761 O O . PHE A 1 92 ? 17.826 3.549 -16.671 1.00 71.25 92 PHE A O 1
ATOM 768 N N . PHE A 1 93 ? 19.864 3.301 -15.749 1.00 63.75 93 PHE A N 1
ATOM 769 C CA . PHE A 1 93 ? 20.298 4.689 -15.939 1.00 63.75 93 PHE A CA 1
ATOM 770 C C . PHE A 1 93 ? 21.163 4.842 -17.196 1.00 63.75 93 PHE A C 1
ATOM 772 O O . PHE A 1 93 ? 21.192 5.921 -17.781 1.00 63.75 93 PHE A O 1
ATOM 779 N N . ASP A 1 94 ? 21.816 3.753 -17.612 1.00 68.25 94 ASP A N 1
ATOM 780 C CA . ASP A 1 94 ? 22.622 3.618 -18.827 1.00 68.25 94 ASP A CA 1
ATOM 781 C C . ASP A 1 94 ? 22.599 2.143 -19.296 1.00 68.25 94 ASP A C 1
ATOM 783 O O . ASP A 1 94 ? 22.025 1.287 -18.614 1.00 68.25 94 ASP A O 1
ATOM 787 N N . ASP A 1 95 ? 23.246 1.817 -20.418 1.00 63.09 95 ASP A N 1
ATOM 788 C CA . ASP A 1 95 ? 23.258 0.475 -21.032 1.00 63.09 95 ASP A CA 1
ATOM 789 C C . ASP A 1 95 ? 23.802 -0.636 -20.105 1.00 63.09 95 ASP A C 1
ATOM 791 O O . ASP A 1 95 ? 23.547 -1.822 -20.330 1.00 63.09 95 ASP A O 1
ATOM 795 N N . VAL A 1 96 ? 24.547 -0.277 -19.050 1.00 62.16 96 VAL A N 1
ATOM 796 C CA . VAL A 1 96 ? 25.220 -1.231 -18.145 1.00 62.16 96 VAL A CA 1
ATOM 797 C C . VAL A 1 96 ? 24.945 -0.985 -16.657 1.00 62.16 96 VAL A C 1
ATOM 799 O O . VAL A 1 96 ? 25.178 -1.880 -15.841 1.00 62.16 96 VAL A O 1
ATOM 802 N N . GLU A 1 97 ? 24.423 0.187 -16.286 1.00 64.94 97 GLU A N 1
ATOM 803 C CA . GLU A 1 97 ? 24.186 0.565 -14.890 1.00 64.94 97 GLU A CA 1
ATOM 804 C C . GLU A 1 97 ? 22.694 0.558 -14.552 1.00 64.94 97 GLU A C 1
ATOM 806 O O . GLU A 1 97 ? 21.882 1.280 -15.137 1.00 64.94 97 GLU A O 1
ATOM 811 N N . TRP A 1 98 ? 22.331 -0.257 -13.562 1.00 72.88 98 TRP A N 1
ATOM 812 C CA . TRP A 1 98 ? 20.976 -0.331 -13.032 1.00 72.88 98 TRP A CA 1
ATOM 813 C C . TRP A 1 98 ? 20.982 -0.324 -11.506 1.00 72.88 98 TRP A C 1
ATOM 815 O O . TRP A 1 98 ? 21.883 -0.870 -10.868 1.00 72.88 98 TRP A O 1
ATOM 825 N N . ALA A 1 99 ? 19.938 0.260 -10.919 1.00 70.12 99 ALA A N 1
ATOM 826 C CA . ALA A 1 99 ? 19.661 0.152 -9.491 1.00 70.12 99 ALA A CA 1
ATOM 827 C C . ALA A 1 99 ? 18.293 -0.492 -9.260 1.00 70.12 99 ALA A C 1
ATOM 829 O O . ALA A 1 99 ? 17.401 -0.440 -10.110 1.00 70.12 99 ALA A O 1
ATOM 830 N N . TRP A 1 100 ? 18.131 -1.109 -8.091 1.00 74.38 100 TRP A N 1
ATOM 831 C CA . TRP A 1 100 ? 16.809 -1.492 -7.613 1.00 74.38 100 TRP A CA 1
ATOM 832 C C . TRP A 1 100 ? 16.063 -0.236 -7.184 1.00 74.38 100 TRP A C 1
ATOM 834 O O . TRP A 1 100 ? 16.517 0.485 -6.296 1.00 74.38 100 TRP A O 1
ATOM 844 N N . THR A 1 101 ? 14.911 -0.008 -7.796 1.00 77.00 101 THR A N 1
ATOM 845 C CA . THR A 1 101 ? 13.978 1.043 -7.405 1.00 77.00 101 THR A CA 1
ATOM 846 C C . THR A 1 101 ? 12.747 0.393 -6.801 1.00 77.00 101 THR A C 1
ATOM 848 O O . THR A 1 101 ? 12.267 -0.627 -7.300 1.00 77.00 101 THR A O 1
ATOM 851 N N . GLU A 1 102 ? 12.262 0.960 -5.699 1.00 80.94 102 GLU A N 1
ATOM 852 C CA . GLU A 1 102 ? 11.063 0.499 -5.009 1.00 80.94 102 GLU A CA 1
ATOM 853 C C . GLU A 1 102 ? 9.991 1.577 -5.101 1.00 80.94 102 GLU A C 1
ATOM 855 O O . GLU A 1 102 ? 10.231 2.720 -4.720 1.00 80.94 102 GLU A O 1
ATOM 860 N N . GLU A 1 103 ? 8.811 1.210 -5.589 1.00 85.19 103 GLU A N 1
ATOM 861 C CA . GLU A 1 103 ? 7.679 2.125 -5.697 1.00 85.19 103 GLU A CA 1
ATOM 862 C C . GLU A 1 103 ? 6.411 1.483 -5.127 1.00 85.19 103 GLU A C 1
ATOM 864 O O . GLU A 1 103 ? 6.095 0.334 -5.462 1.00 85.19 103 GLU A O 1
ATOM 869 N N . PRO A 1 104 ? 5.660 2.189 -4.265 1.00 88.12 104 PRO A N 1
ATOM 870 C CA . PRO A 1 104 ? 4.364 1.723 -3.812 1.00 88.12 104 PRO A CA 1
ATOM 871 C C . PRO A 1 104 ? 3.354 1.717 -4.957 1.00 88.12 104 PRO A C 1
ATOM 873 O O . PRO A 1 104 ? 3.271 2.638 -5.768 1.00 88.12 104 PRO A O 1
ATOM 876 N N . GLN A 1 105 ? 2.539 0.671 -4.987 1.00 88.50 105 GLN A N 1
ATOM 877 C CA . GLN A 1 105 ? 1.485 0.489 -5.968 1.00 88.50 105 GLN A CA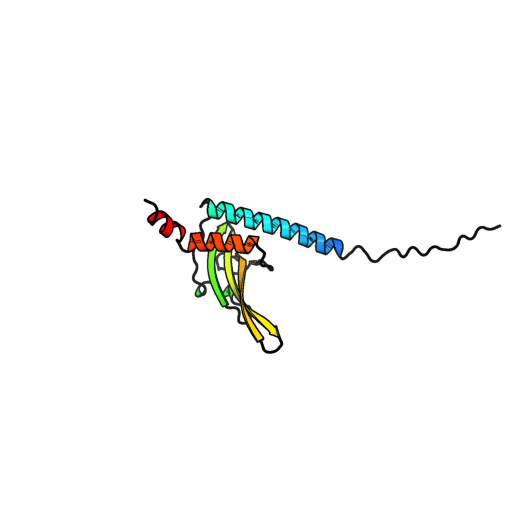 1
ATOM 878 C C . GLN A 1 105 ? 0.195 0.078 -5.265 1.00 88.50 105 GLN A C 1
ATOM 880 O O . GLN A 1 105 ? 0.196 -0.816 -4.419 1.00 88.50 105 GLN A O 1
ATOM 885 N N . LEU A 1 106 ? -0.910 0.734 -5.623 1.00 88.44 106 LEU A N 1
ATOM 886 C CA . LEU A 1 106 ? -2.245 0.381 -5.151 1.00 88.44 106 LEU A CA 1
ATOM 887 C C . LEU A 1 106 ? -2.953 -0.442 -6.224 1.00 88.44 106 LEU A C 1
ATOM 889 O O . LEU A 1 106 ? -2.982 -0.053 -7.389 1.00 88.44 106 LEU A O 1
ATOM 893 N N . ALA A 1 107 ? -3.580 -1.540 -5.830 1.00 89.00 107 ALA A N 1
ATOM 894 C CA . ALA A 1 107 ? -4.395 -2.384 -6.681 1.00 89.00 107 ALA A CA 1
ATOM 895 C C . ALA A 1 107 ? -5.768 -2.652 -6.057 1.00 89.00 107 ALA A C 1
ATOM 897 O O . ALA A 1 107 ? -5.924 -2.752 -4.841 1.00 89.00 107 ALA A O 1
ATOM 898 N N . ILE A 1 108 ? -6.771 -2.789 -6.919 1.00 88.62 108 ILE A N 1
ATOM 899 C CA . ILE A 1 108 ? -8.072 -3.363 -6.584 1.00 88.62 108 ILE A CA 1
ATOM 900 C C . ILE A 1 108 ? -8.044 -4.794 -7.097 1.00 88.62 108 ILE A C 1
ATOM 902 O O . ILE A 1 108 ? -7.753 -5.021 -8.276 1.00 88.62 108 ILE A O 1
ATOM 906 N N . VAL A 1 109 ? -8.359 -5.742 -6.225 1.00 87.31 109 VAL A N 1
ATOM 907 C CA . VAL A 1 109 ? -8.288 -7.167 -6.540 1.00 87.31 109 VAL A CA 1
ATOM 908 C C . VAL A 1 109 ? -9.627 -7.870 -6.328 1.00 87.31 109 VAL A C 1
ATOM 910 O O . VAL A 1 109 ? -10.511 -7.362 -5.632 1.00 87.31 109 VAL A O 1
ATOM 913 N N . THR A 1 110 ? -9.788 -9.038 -6.948 1.00 86.19 110 THR A N 1
ATOM 914 C CA . THR A 1 110 ? -10.875 -9.974 -6.633 1.00 86.19 110 THR A CA 1
ATOM 915 C C . THR A 1 110 ? -10.629 -10.657 -5.288 1.00 86.19 110 THR A C 1
ATOM 917 O O . THR A 1 110 ? -9.563 -10.528 -4.681 1.00 86.19 110 THR A O 1
ATOM 920 N N . ASP A 1 111 ? -11.595 -11.447 -4.818 1.00 83.00 111 ASP A N 1
ATOM 921 C CA . ASP A 1 111 ? -11.402 -12.250 -3.609 1.00 83.00 111 ASP A CA 1
ATOM 922 C C . ASP A 1 111 ? -10.237 -13.238 -3.721 1.00 83.00 111 ASP A C 1
ATOM 924 O O . ASP A 1 111 ? -9.579 -13.498 -2.712 1.00 83.00 111 ASP A O 1
ATOM 928 N N . ASN A 1 112 ? -9.934 -13.675 -4.948 1.00 81.38 112 ASN A N 1
ATOM 929 C CA . ASN A 1 112 ? -8.820 -14.553 -5.307 1.00 81.38 112 ASN A CA 1
ATOM 930 C C . ASN A 1 112 ? -7.509 -13.794 -5.580 1.00 81.38 112 ASN A C 1
ATOM 932 O O . ASN A 1 112 ? -6.559 -14.375 -6.095 1.00 81.38 112 ASN A O 1
ATOM 936 N N . TYR A 1 113 ? -7.452 -12.501 -5.251 1.00 79.81 113 TYR A N 1
ATOM 937 C CA . TYR A 1 113 ? -6.312 -11.616 -5.491 1.00 79.81 113 TYR A CA 1
ATOM 938 C C . TYR A 1 113 ? -5.941 -11.395 -6.969 1.00 79.81 113 TYR A C 1
ATOM 940 O O . TYR A 1 113 ? -4.834 -10.946 -7.271 1.00 79.81 113 TYR A O 1
ATOM 948 N N . GLU A 1 114 ? -6.864 -11.637 -7.902 1.00 83.06 114 GLU A N 1
ATOM 949 C CA . GLU A 1 114 ? -6.658 -11.266 -9.304 1.00 83.06 114 GLU A CA 1
ATOM 950 C C . GLU A 1 114 ? -6.775 -9.749 -9.460 1.00 83.06 114 GLU A C 1
ATOM 952 O O . GLU A 1 114 ? -7.698 -9.128 -8.928 1.00 83.06 114 GLU A O 1
ATOM 957 N N . VAL A 1 115 ? -5.847 -9.139 -10.195 1.00 84.75 115 VAL A N 1
ATOM 958 C CA . VAL A 1 115 ? -5.789 -7.681 -10.343 1.00 84.75 115 VAL A CA 1
ATOM 959 C C . VAL A 1 115 ? -6.878 -7.197 -11.295 1.00 84.75 115 VAL A C 1
ATOM 961 O O . VAL A 1 115 ? -6.811 -7.432 -12.498 1.00 84.75 115 VAL A O 1
ATOM 964 N N . LEU A 1 116 ? -7.849 -6.450 -10.770 1.00 84.81 116 LEU A N 1
ATOM 965 C CA . LEU A 1 116 ? -8.871 -5.778 -11.579 1.00 84.81 116 LEU A CA 1
ATOM 966 C C . LEU A 1 116 ? -8.390 -4.412 -12.067 1.00 84.81 116 LEU A C 1
ATOM 968 O O . LEU A 1 116 ? -8.712 -3.971 -13.168 1.00 84.81 116 LEU A O 1
ATOM 972 N N . TRP A 1 117 ? -7.631 -3.720 -11.222 1.00 86.88 117 TRP A N 1
ATOM 973 C CA . TRP A 1 117 ? -7.070 -2.410 -11.515 1.00 86.88 117 TRP A CA 1
ATOM 974 C C . TRP A 1 117 ? -5.822 -2.182 -10.668 1.00 86.88 117 TRP A C 1
ATOM 976 O O . TRP A 1 117 ? -5.759 -2.651 -9.536 1.00 86.88 117 TRP A O 1
ATOM 986 N N . LYS A 1 118 ? -4.849 -1.436 -11.193 1.00 85.94 118 LYS A N 1
ATOM 987 C CA . LYS A 1 118 ? -3.667 -0.994 -10.447 1.00 85.94 118 LYS A CA 1
ATOM 988 C C . LYS A 1 118 ? -3.286 0.433 -10.819 1.00 85.94 118 LYS A C 1
ATOM 990 O O . LYS A 1 118 ? -3.465 0.835 -11.973 1.00 85.94 118 LYS A O 1
ATOM 995 N N . SER A 1 119 ? -2.746 1.179 -9.860 1.00 83.75 119 SER A N 1
ATOM 996 C CA . SER A 1 119 ? -2.172 2.496 -10.104 1.00 83.75 119 SER A CA 1
ATOM 997 C C . SER A 1 119 ? -1.002 2.365 -11.080 1.00 83.75 119 SER A C 1
ATOM 999 O O . SER A 1 119 ? -0.256 1.383 -11.059 1.00 83.75 119 SER A O 1
ATOM 1001 N N . ARG A 1 120 ? -0.886 3.325 -1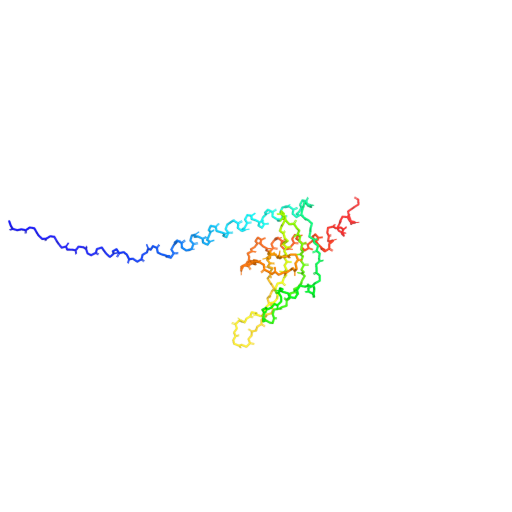2.001 1.00 76.06 120 ARG A N 1
ATOM 1002 C CA . ARG A 1 120 ? 0.196 3.350 -13.000 1.00 76.06 120 ARG A CA 1
ATOM 1003 C C . ARG A 1 120 ? 1.386 4.187 -12.560 1.00 76.06 120 ARG A C 1
ATOM 1005 O O . ARG A 1 120 ? 2.497 3.892 -12.972 1.00 76.06 120 ARG A O 1
ATOM 1012 N N . TYR A 1 121 ? 1.127 5.210 -11.756 1.00 75.38 121 TYR A N 1
ATOM 1013 C CA . TYR A 1 121 ? 2.123 6.163 -11.302 1.00 75.38 121 TYR A CA 1
ATOM 1014 C C . TYR A 1 121 ? 2.192 6.142 -9.782 1.00 75.38 121 TYR A C 1
ATOM 1016 O O . TYR A 1 121 ? 1.174 5.950 -9.107 1.00 75.38 121 TYR A O 1
ATOM 1024 N N . CYS A 1 122 ? 3.405 6.334 -9.279 1.00 78.50 122 CYS A N 1
ATOM 1025 C CA . CYS A 1 122 ? 3.675 6.580 -7.880 1.00 78.50 122 CYS A CA 1
ATOM 1026 C C . CYS A 1 122 ? 3.802 8.093 -7.671 1.00 78.50 122 CYS A C 1
ATOM 1028 O O . CYS A 1 122 ? 4.749 8.713 -8.149 1.00 78.50 122 CYS A O 1
ATOM 1030 N N . ASP A 1 123 ? 2.832 8.689 -6.981 1.00 82.69 123 ASP A N 1
ATOM 1031 C CA . ASP A 1 123 ? 2.877 10.087 -6.550 1.00 82.69 123 ASP A CA 1
ATOM 1032 C C . ASP A 1 123 ? 3.155 10.192 -5.041 1.00 82.69 123 ASP A C 1
ATOM 1034 O O . ASP A 1 123 ? 3.111 9.204 -4.301 1.00 82.69 123 ASP A O 1
ATOM 1038 N N . SER A 1 124 ? 3.453 11.405 -4.566 1.00 84.69 124 SER A N 1
ATOM 1039 C CA . SER A 1 124 ? 3.742 11.660 -3.149 1.00 84.69 124 SER A CA 1
ATOM 1040 C C . SER A 1 124 ? 2.583 11.286 -2.220 1.00 84.69 124 SER A C 1
ATOM 1042 O O . SER A 1 124 ? 2.809 10.927 -1.064 1.00 84.69 124 SER A O 1
ATOM 1044 N N . THR A 1 125 ? 1.345 11.324 -2.715 1.00 86.06 125 THR A N 1
ATOM 1045 C CA . THR A 1 125 ? 0.155 10.966 -1.943 1.00 86.06 125 THR A CA 1
ATOM 1046 C C . THR A 1 125 ? 0.071 9.455 -1.738 1.00 86.06 125 THR A C 1
ATOM 1048 O O . THR A 1 125 ? -0.252 9.001 -0.640 1.00 86.06 125 THR A O 1
ATOM 1051 N N . LEU A 1 126 ? 0.397 8.670 -2.767 1.00 87.31 126 LEU A N 1
ATOM 1052 C CA . LEU A 1 126 ? 0.470 7.214 -2.691 1.00 87.31 126 LEU A CA 1
ATOM 1053 C C . LEU A 1 126 ? 1.621 6.752 -1.790 1.00 87.31 126 LEU A C 1
ATOM 1055 O O . LEU A 1 126 ? 1.442 5.809 -1.020 1.00 87.31 126 LEU A O 1
ATOM 1059 N N . ILE A 1 127 ? 2.767 7.441 -1.833 1.00 88.00 127 ILE A N 1
ATOM 1060 C CA . ILE A 1 127 ? 3.885 7.195 -0.908 1.00 88.00 127 ILE A CA 1
ATOM 1061 C C . ILE A 1 127 ? 3.433 7.415 0.536 1.00 88.00 127 ILE A C 1
ATOM 1063 O O . ILE A 1 127 ? 3.582 6.522 1.368 1.00 88.00 127 ILE A O 1
ATOM 1067 N N . ASN A 1 128 ? 2.799 8.553 0.821 1.00 88.25 128 ASN A N 1
ATOM 1068 C CA . ASN A 1 128 ? 2.286 8.852 2.156 1.00 88.25 128 ASN A CA 1
ATOM 1069 C C . ASN A 1 128 ? 1.241 7.822 2.627 1.00 88.25 128 ASN A C 1
ATOM 1071 O O . ASN A 1 128 ? 1.266 7.385 3.776 1.00 88.25 128 ASN A O 1
ATOM 1075 N N . LEU A 1 129 ? 0.335 7.390 1.740 1.00 88.56 129 LEU A N 1
ATOM 1076 C CA . LEU A 1 129 ? -0.599 6.305 2.043 1.00 88.56 129 LEU A CA 1
ATOM 1077 C C . LEU A 1 129 ? 0.147 5.024 2.423 1.00 88.56 129 LEU A C 1
ATOM 1079 O O . LEU A 1 129 ? -0.171 4.429 3.448 1.00 88.56 129 LEU A O 1
ATOM 1083 N N . TYR A 1 130 ? 1.146 4.620 1.637 1.00 89.50 130 TYR A N 1
ATOM 1084 C CA . TYR A 1 130 ? 1.937 3.431 1.932 1.00 89.50 130 TYR A CA 1
ATOM 1085 C C . TYR A 1 130 ? 2.653 3.524 3.282 1.00 89.50 130 TYR A C 1
ATOM 1087 O O . TYR A 1 130 ? 2.629 2.560 4.039 1.00 89.50 130 TYR A O 1
ATOM 1095 N N . GLU A 1 131 ? 3.242 4.669 3.625 1.00 88.69 131 GLU A N 1
ATOM 1096 C CA . GLU A 1 131 ? 3.910 4.850 4.918 1.00 88.69 131 GLU A CA 1
ATOM 1097 C C . GLU A 1 131 ? 2.945 4.698 6.098 1.00 88.69 131 GLU A C 1
ATOM 1099 O O . GLU A 1 131 ? 3.262 4.002 7.063 1.00 88.69 131 GLU A O 1
ATOM 1104 N N . ILE A 1 132 ? 1.753 5.298 6.014 1.00 89.19 132 ILE A N 1
ATOM 1105 C CA . ILE A 1 132 ? 0.715 5.180 7.049 1.00 89.19 132 ILE A CA 1
ATOM 1106 C C . ILE A 1 132 ? 0.259 3.722 7.180 1.00 89.19 132 ILE A C 1
ATOM 1108 O O . ILE A 1 132 ? 0.195 3.189 8.288 1.00 89.19 132 ILE A O 1
ATOM 1112 N N . VAL A 1 133 ? 0.004 3.055 6.051 1.00 89.50 133 VAL A N 1
ATOM 1113 C CA . VAL A 1 133 ? -0.394 1.641 6.019 1.00 89.50 133 VAL A CA 1
ATOM 1114 C C . VAL A 1 133 ? 0.706 0.740 6.575 1.00 89.50 133 VAL A C 1
ATOM 1116 O O . VAL A 1 133 ? 0.422 -0.166 7.351 1.00 89.50 133 VAL A O 1
ATOM 1119 N N . SER A 1 134 ? 1.965 0.993 6.222 1.00 87.06 134 SER A N 1
ATOM 1120 C CA . SER A 1 134 ? 3.112 0.230 6.708 1.00 87.06 134 SER A CA 1
ATOM 1121 C C . SER A 1 134 ? 3.313 0.415 8.208 1.00 87.06 134 SER A C 1
ATOM 1123 O O . SER A 1 134 ? 3.623 -0.558 8.893 1.00 87.06 134 SER A O 1
ATOM 1125 N N . ARG A 1 135 ? 3.137 1.631 8.740 1.00 84.38 135 ARG A N 1
ATOM 1126 C CA . ARG A 1 135 ? 3.200 1.903 10.186 1.00 84.38 135 ARG A CA 1
ATOM 1127 C C . ARG A 1 135 ? 2.102 1.161 10.943 1.00 84.38 135 ARG A C 1
ATOM 1129 O O . ARG A 1 135 ? 2.417 0.451 11.891 1.00 84.38 135 ARG A O 1
ATOM 1136 N N . GLN A 1 136 ? 0.852 1.258 10.484 1.00 84.25 136 GLN A N 1
ATOM 1137 C CA . GLN A 1 136 ? -0.268 0.546 11.105 1.00 84.25 136 GLN A CA 1
ATOM 1138 C C . GLN A 1 136 ? -0.075 -0.975 10.997 1.00 84.25 136 GLN A C 1
ATOM 1140 O O . GLN A 1 136 ? -0.114 -1.689 11.991 1.00 84.25 136 GLN A O 1
ATOM 1145 N N . GLY A 1 137 ? 0.203 -1.478 9.794 1.00 78.25 137 GLY A N 1
ATOM 1146 C CA . GLY A 1 137 ? 0.313 -2.910 9.531 1.00 78.25 137 GLY A CA 1
ATOM 1147 C C . GLY A 1 137 ? 1.527 -3.573 10.183 1.00 78.25 137 GLY A C 1
ATOM 1148 O O . GLY A 1 137 ? 1.478 -4.768 10.446 1.00 78.25 137 GLY A O 1
ATOM 1149 N N . SER A 1 138 ? 2.606 -2.831 10.454 1.00 78.31 138 SER A N 1
ATOM 1150 C CA . SER A 1 138 ? 3.779 -3.356 11.173 1.00 78.31 138 SER A CA 1
ATOM 1151 C C . SER A 1 138 ? 3.598 -3.436 12.691 1.00 78.31 138 SER A C 1
ATOM 1153 O O . SER A 1 138 ? 4.472 -3.995 13.351 1.00 78.31 138 SER A O 1
ATOM 1155 N N . GLY A 1 139 ? 2.510 -2.888 13.248 1.00 73.19 139 GLY A N 1
ATOM 1156 C CA . GLY A 1 139 ? 2.357 -2.733 14.698 1.00 73.19 139 GLY A CA 1
ATOM 1157 C C . GLY A 1 139 ? 3.314 -1.692 15.285 1.00 73.19 139 GLY A C 1
ATOM 1158 O O . GLY A 1 139 ? 3.602 -1.717 16.476 1.00 73.19 139 GLY A O 1
ATOM 1159 N N . PHE A 1 140 ? 3.849 -0.778 14.461 1.00 74.31 140 PHE A N 1
ATOM 1160 C CA . PHE A 1 140 ? 4.747 0.274 14.946 1.00 74.31 140 PHE A CA 1
ATOM 1161 C C . PHE A 1 140 ? 4.051 1.180 15.964 1.00 74.31 140 PHE A C 1
ATOM 1163 O O . PHE A 1 140 ? 4.675 1.578 16.940 1.00 74.31 140 PHE A O 1
ATOM 1170 N N . ASN A 1 141 ? 2.769 1.488 15.748 1.00 70.12 141 ASN A N 1
ATOM 1171 C CA . ASN A 1 141 ? 1.998 2.290 16.695 1.00 70.12 141 ASN A CA 1
ATOM 1172 C C . ASN A 1 141 ? 1.863 1.573 18.046 1.00 70.12 141 ASN A C 1
ATOM 1174 O O . ASN A 1 141 ? 2.147 2.193 19.060 1.00 70.12 141 ASN A O 1
ATOM 1178 N N . ASP A 1 142 ? 1.582 0.265 18.050 1.00 71.38 142 ASP A N 1
ATOM 1179 C CA . ASP A 1 142 ? 1.493 -0.534 19.281 1.00 71.38 142 ASP A CA 1
ATOM 1180 C C . ASP A 1 142 ? 2.818 -0.511 20.068 1.00 71.38 142 ASP A C 1
ATOM 1182 O O . ASP A 1 142 ? 2.827 -0.345 21.284 1.00 71.38 142 ASP A O 1
ATOM 1186 N N . LEU A 1 143 ? 3.959 -0.596 19.369 1.00 74.12 143 LEU A N 1
ATOM 1187 C CA . LEU A 1 143 ? 5.284 -0.503 19.996 1.00 74.12 143 LEU A CA 1
ATOM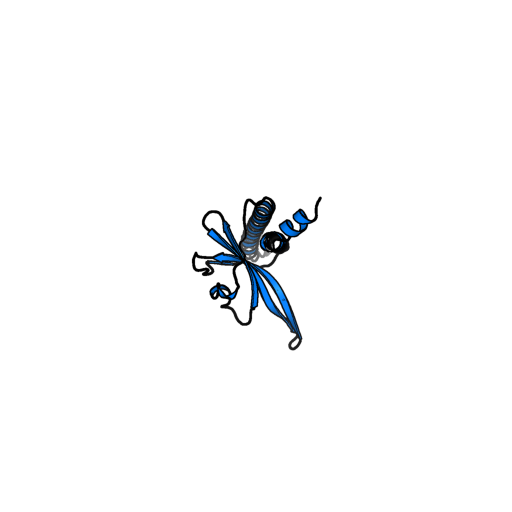 1188 C C . LEU A 1 143 ? 5.560 0.870 20.620 1.00 74.12 143 LEU A C 1
ATOM 1190 O O . LEU A 1 143 ? 6.271 0.949 21.619 1.00 74.12 143 LEU A O 1
ATOM 1194 N N . ILE A 1 144 ? 5.065 1.948 20.008 1.00 72.94 144 ILE A N 1
ATOM 1195 C CA . ILE A 1 144 ? 5.224 3.310 20.530 1.00 72.94 144 ILE A CA 1
ATOM 1196 C C . ILE A 1 144 ? 4.268 3.566 21.691 1.00 72.94 144 ILE A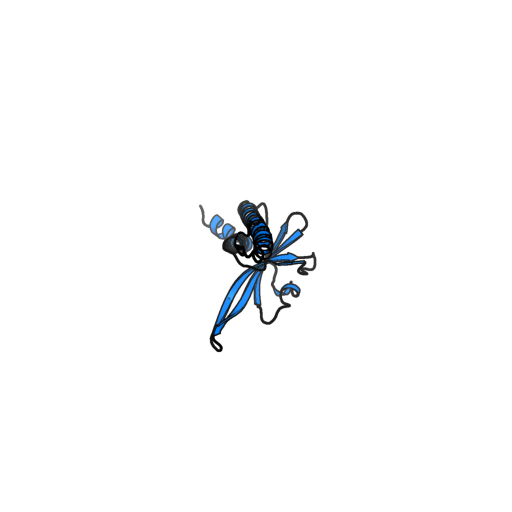 C 1
ATOM 1198 O O . ILE A 1 144 ? 4.688 4.170 22.675 1.00 72.94 144 ILE A O 1
ATOM 1202 N N . ASP A 1 145 ? 3.027 3.096 21.610 1.00 72.50 145 ASP A N 1
ATOM 1203 C CA . ASP A 1 145 ? 2.043 3.256 22.679 1.00 72.50 145 ASP A CA 1
ATOM 1204 C C . ASP A 1 145 ? 2.487 2.516 23.953 1.00 72.50 145 ASP A C 1
ATOM 1206 O O . ASP A 1 145 ? 2.356 3.060 25.047 1.00 72.50 145 ASP A O 1
ATOM 1210 N N . ASP A 1 146 ? 3.147 1.359 23.819 1.00 74.75 146 ASP A N 1
ATOM 1211 C CA . ASP A 1 146 ? 3.781 0.639 24.936 1.00 74.75 146 ASP A CA 1
ATOM 1212 C C . ASP A 1 146 ? 4.964 1.400 25.583 1.00 74.75 146 ASP A C 1
ATOM 1214 O O . ASP A 1 146 ? 5.373 1.091 26.706 1.00 74.75 146 ASP A O 1
ATOM 1218 N N . LEU A 1 147 ? 5.549 2.387 24.891 1.00 71.56 147 LEU A N 1
ATOM 1219 C CA . LEU A 1 147 ? 6.668 3.206 25.381 1.00 71.56 147 LEU A CA 1
ATOM 1220 C C . LEU A 1 147 ? 6.215 4.491 26.093 1.00 71.56 147 LEU A C 1
ATOM 1222 O O . LEU A 1 147 ? 7.052 5.161 26.708 1.00 71.56 147 LEU A O 1
ATOM 1226 N N . ILE A 1 148 ? 4.934 4.863 26.002 1.00 60.50 148 ILE A N 1
ATOM 1227 C CA . ILE A 1 148 ? 4.398 6.082 26.618 1.00 60.50 148 ILE A CA 1
ATOM 1228 C C . ILE A 1 148 ? 3.840 5.727 28.018 1.00 60.50 148 ILE A C 1
ATOM 1230 O O . ILE A 1 148 ? 2.941 4.894 28.099 1.00 60.50 148 ILE A O 1
ATOM 1234 N N . PRO A 1 149 ? 4.369 6.315 29.117 1.00 58.34 149 PRO A N 1
ATOM 1235 C CA . PRO A 1 149 ? 3.961 6.003 30.496 1.00 58.34 149 PRO A CA 1
ATOM 1236 C C . PRO A 1 149 ? 2.527 6.401 30.862 1.00 58.34 149 PRO A C 1
ATOM 1238 O O . PRO A 1 149 ? 2.046 7.440 30.349 1.00 58.34 149 PRO A O 1
#

pLDDT: mean 71.76, std 17.07, range [31.42, 90.44]

Foldseek 3Di:
DDDDDDDDPPPDDDPDDPCVVVVVVVVVVVVVLVVLVVLLVCLLVVVWAKEWDDPVQQVQVVPDPPKDWDIKIWTQDPNWIKIKIWIWDWDDPDPPDTDTDIAIKIFTADPSNHGPDIDPDGDPSSVSSVVSNCCRNVCVVVVVVVVDD

Secondary structure (DSSP, 8-state):
-------------SSSSHHHHHHHHHHHHHHHHHHHHHHHHHHHTTSS--EEE-GGG-GGG--STTPEEEEEEEEEETTEEEEEEEEEEEEESSSS-EEEEEEEEEEEE-TT--EEEE-SS--HHHHHHHHHHHHHHTTHHHHHHTT--

Radius of gyration: 23.47 Å; chains: 1; bounding box: 42×63×91 Å

=== Feature glossary ===
Annotated list of the representations used here:

Nearest PDB structures. The Foldseek neighbor list gives the closest experimentally determined structures in the PDB, ranked by structural alignment. TM-score near 1 means near-identical fold; near 0.3 means only rough topology match. This is how one finds what a novel AlphaFold prediction most resembles in the solved-structure universe.

Foldseek 3Di. Foldseek's 3Di representation compresses backbone geometry into a per-residue letter drawn from a learned twenty-state alphabet. It captures the tertiary interaction pattern around each residue — which residues are packed against it in space, regardless of where they are in sequence.

Radius of gyration, Cα contacts, bounding box. Radius of gyration (Rg) is the root-mean-square distance of Cα atoms from their centroid — a single number for overall size and compactness. A globular domain of N residues has Rg ≈ 2.2·N^0.38 Å; an extended or disordered chain has a much larger Rg. The Cα contact count is the number of residue pairs whose Cα atoms are within 8 Å and are more than four positions apart in sequence — a standard proxy for tertiary packing density. The bounding box is the smallest axis-aligned box enclosing all Cα atoms.

InterPro / GO / CATH / organism. The annotation block draws on four external resources. InterPro: which protein families and domains the sequence belongs to. GO: standardized terms for what the protein does, what process it participates in, and where in the cell it acts. CATH: which structural fold it has in the CATH hierarchy. Organism: the species of origin.

mmCIF coordinates. The mmCIF block holds the 3D Cartesian coordinates of each backbone atom (N, Cα, C, O) in ångströms. mmCIF is the PDB's canonical archive format — a tagged-loop text representation of the atomic model.

pLDDT. pLDDT is the predicted lDDT-Cα score: AlphaFold's confidence that the local environment of each residue (all inter-atomic distances within 15 Å) is correctly placed. It is a per-residue number between 0 and 100, with higher meaning more reliable.

Backbone torsions (φ/ψ). φ (phi) and ψ (psi) are the two rotatable backbone dihedrals per residue: φ is the C(i-1)–N–Cα–C torsion, ψ is the N–Cα–C–N(i+1) torsion, both in degrees on (−180°, 180°]. α-helical residues cluster near (−60°, −45°); β-strand residues near (−120°, +130°). A Ramachandran plot is simply a scatter of (φ, ψ) for every residue.

B-factor. For experimental (PDB) structures, the B-factor (temperature factor) quantifies the positional spread of each atom in the crystal — a combination of thermal vibration and static disorder — in units of Å². High B-factors mark flexible loops or poorly resolved regions; low B-factors mark the rigid, well-ordered core.

Secondary structure (3-state, P-SEA). SS3 is a coarse helix/strand/coil call (letters a/b/c) made by the P-SEA algorithm from inter-Cα distances and dihedrals. It is less detailed than DSSP but needs only Cα positions.

Predicted aligned error. Predicted aligned error is AlphaFold's pairwise confidence. Unlike pLDDT (per-residue), PAE is per-residue-pair and captures whether two parts of the structure are correctly placed relative to each other. Units are ångströms of expected positional error.

Solvent-accessible surface area. Solvent-accessible surface area (SASA) is the area in Å² traced out by the centre of a 1.4 Å probe sphere (a water molecule) rolled over the protein's van der Waals surface (Shrake–Rupley / Lee–Richards construction). Buried residues have near-zero SASA; fully exposed residues can exceed 200 Å². The total SASA scales roughly with the number of surface residues.

Secondary structure (8-state, DSSP). The SS8 string is DSSP's per-residue secondary-structure call. α-helix (H) means an i→i+4 H-bond ladder; β-strand (E) means the residue participates in a β-sheet; 3₁₀ (G) and π (I) are tighter and wider helices; T/S are turns/bends; '-' is loop.

Rendered structure images. Structure images are PyMOL renders from six orthogonal camera directions. Cartoon representation draws helices as coils and strands as arrows; sticks shows the backbone as bonds; surface shows the solvent-excluded envelope. Rainbow coloring maps sequence position to hue (blue→red, N→C); chain coloring assigns a distinct color per polypeptide.

Sequence. The amino-acid sequence is the protein's primary structure: the linear order of residues from the N-terminus to the C-terminus, written in one-letter code. Everything else here — the 3D coordinates, the secondary structure, the domain annotations — is ultimately a consequence of this string.

Contact-map, Ramachandran, and PAE plots. Three diagnostic plots accompany the record. The Cα contact map visualizes the tertiary structure as a 2D adjacency matrix (8 Å cutoff, sequence-local contacts suppressed). The Ramachandran plot shows the distribution of backbone (φ, ψ) torsions, with points in the α and β basins reflecting secondary structure content. The PAE plot shows AlphaFold's inter-residue confidence as a color matrix.